Protein AF-A0A3B8VM38-F1 (afdb_monomer)

Mean predicted aligned error: 3.73 Å

Sequence (65 aa):
IYPAIDIYKSGTRKEELFVPDEEREKVVLLRRYLTSMNPMEAVDFVLDKMKGTRNNREFLISMNQ

Nearest PDB structures (foldseek):
  6xav-assembly1_A  TM=9.715E-01  e=2.398E-03  Escherichia coli K-12
  6xas-assembly1_A  TM=9.731E-01  e=3.722E-03  Escherichia coli K-12
  6xav-assembly1_B  TM=9.701E-01  e=3.722E-03  Escherichia coli K-12
  6xav-assembly1_C  TM=9.671E-01  e=4.493E-03  Escherichia coli K-12
  6xav-assembly1_E  TM=9.640E-01  e=6.151E-03  Escherichia coli K-12

Structure (mmCIF, N/CA/C/O backbone):
data_AF-A0A3B8VM38-F1
#
_entry.id   AF-A0A3B8VM38-F1
#
loop_
_atom_site.group_PDB
_atom_site.id
_atom_site.type_symbol
_atom_site.label_atom_id
_atom_site.label_alt_id
_atom_site.label_comp_id
_atom_site.label_asym_id
_atom_site.label_entity_id
_atom_site.label_seq_id
_atom_site.pdbx_PDB_ins_code
_atom_site.Cartn_x
_atom_site.Cartn_y
_atom_site.Cartn_z
_atom_site.occupancy
_atom_site.B_iso_or_equiv
_atom_site.auth_seq_id
_atom_site.auth_comp_id
_atom_site.auth_asym_id
_atom_site.auth_atom_id
_atom_site.pdbx_PDB_model_num
ATOM 1 N N . ILE A 1 1 ? -11.473 -11.331 5.674 1.00 68.00 1 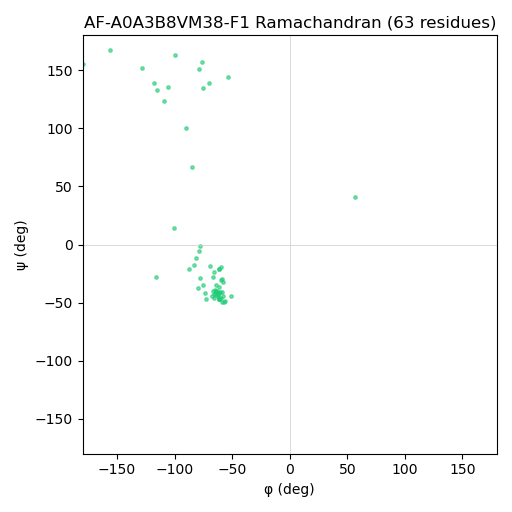ILE A N 1
ATOM 2 C CA . ILE A 1 1 ? -11.016 -9.992 5.236 1.00 68.00 1 ILE A CA 1
ATOM 3 C C . ILE A 1 1 ? -11.000 -9.986 3.713 1.00 68.00 1 ILE A C 1
ATOM 5 O O . ILE A 1 1 ? -10.533 -10.957 3.128 1.00 68.00 1 ILE A O 1
ATOM 9 N N . TYR A 1 2 ? -11.595 -8.971 3.084 1.00 82.44 2 TYR A N 1
ATOM 10 C CA . TYR A 1 2 ? -11.545 -8.756 1.635 1.00 82.44 2 TYR A CA 1
ATOM 11 C C . TYR A 1 2 ? -10.852 -7.410 1.379 1.00 82.44 2 TYR A C 1
ATOM 13 O O . TYR A 1 2 ? -11.158 -6.461 2.104 1.00 82.44 2 TYR A O 1
ATOM 21 N N . PRO A 1 3 ? -9.971 -7.296 0.370 1.00 84.69 3 PRO A N 1
ATOM 22 C CA . PRO A 1 3 ? -9.594 -8.314 -0.615 1.00 84.69 3 PRO A CA 1
ATOM 23 C C . PRO A 1 3 ? -8.596 -9.350 -0.068 1.00 84.69 3 PRO A C 1
ATOM 25 O O . PRO A 1 3 ? -7.795 -9.058 0.815 1.00 84.69 3 PRO A O 1
ATOM 28 N N . ALA A 1 4 ? -8.646 -10.576 -0.599 1.00 87.75 4 ALA A N 1
ATOM 29 C CA . ALA A 1 4 ? -7.764 -11.677 -0.199 1.00 87.75 4 ALA A CA 1
ATOM 30 C C . ALA A 1 4 ? -6.427 -11.621 -0.965 1.00 87.75 4 ALA A C 1
ATOM 32 O O . ALA A 1 4 ? -6.154 -12.462 -1.820 1.00 87.75 4 ALA A O 1
ATOM 33 N N . ILE A 1 5 ? -5.628 -10.583 -0.704 1.00 87.12 5 ILE A N 1
ATOM 34 C CA . ILE A 1 5 ? -4.352 -10.323 -1.388 1.00 87.12 5 ILE A CA 1
ATOM 35 C C . ILE A 1 5 ? -3.183 -10.653 -0.459 1.00 87.12 5 ILE A C 1
ATOM 37 O O . ILE A 1 5 ? -3.161 -10.241 0.696 1.00 87.12 5 ILE A O 1
ATOM 41 N N . ASP A 1 6 ? -2.176 -11.344 -0.992 1.00 88.50 6 ASP A N 1
ATOM 42 C CA . ASP A 1 6 ? -0.880 -11.519 -0.332 1.00 88.50 6 ASP A CA 1
ATOM 43 C C . ASP A 1 6 ? 0.055 -10.376 -0.757 1.00 88.50 6 ASP A C 1
ATOM 45 O O . ASP A 1 6 ? 0.604 -10.383 -1.863 1.00 88.50 6 ASP A O 1
ATOM 49 N N . ILE A 1 7 ? 0.206 -9.361 0.099 1.00 87.56 7 ILE A N 1
ATOM 50 C CA . ILE A 1 7 ? 0.976 -8.140 -0.200 1.00 87.56 7 ILE A CA 1
ATOM 51 C C . ILE A 1 7 ? 2.465 -8.450 -0.422 1.00 87.56 7 ILE A C 1
ATOM 53 O O . ILE A 1 7 ? 3.110 -7.829 -1.271 1.00 87.56 7 ILE A O 1
ATOM 57 N N . TYR A 1 8 ? 3.013 -9.432 0.297 1.00 88.25 8 TYR A N 1
ATOM 58 C CA . TYR A 1 8 ? 4.435 -9.766 0.225 1.00 88.25 8 TYR A CA 1
ATOM 59 C C . TYR A 1 8 ? 4.785 -10.531 -1.048 1.00 88.25 8 TYR A C 1
ATOM 61 O O . TYR A 1 8 ? 5.865 -10.329 -1.601 1.00 88.25 8 TYR A O 1
ATOM 69 N N . LYS A 1 9 ? 3.874 -11.382 -1.537 1.00 89.81 9 LYS A N 1
ATOM 70 C CA . LYS A 1 9 ? 4.073 -12.133 -2.789 1.00 89.81 9 LYS A CA 1
ATOM 71 C C . LYS A 1 9 ? 3.619 -11.384 -4.037 1.00 89.81 9 LYS A C 1
ATOM 73 O O . LYS A 1 9 ? 4.057 -11.719 -5.134 1.00 89.81 9 LYS A O 1
ATOM 78 N N . SER A 1 10 ? 2.746 -10.393 -3.892 1.00 90.94 10 SER A N 1
ATOM 79 C CA . SER A 1 10 ? 2.281 -9.582 -5.017 1.00 90.94 10 SER A CA 1
ATOM 80 C C . SER A 1 10 ? 3.362 -8.593 -5.442 1.00 90.94 10 SER A C 1
ATOM 82 O O . SER A 1 10 ? 3.932 -7.903 -4.601 1.00 90.94 10 SER A O 1
ATOM 84 N N . GLY A 1 11 ? 3.613 -8.465 -6.741 1.00 89.81 11 GLY A N 1
ATOM 85 C CA . GLY A 1 11 ? 4.547 -7.492 -7.306 1.00 89.81 11 GLY A CA 1
ATOM 86 C C . GLY A 1 11 ? 4.591 -7.594 -8.828 1.00 89.81 11 GLY A C 1
ATOM 87 O O . GLY A 1 11 ? 4.292 -8.649 -9.389 1.00 89.81 11 GLY A O 1
ATOM 88 N N . THR A 1 12 ? 4.966 -6.503 -9.493 1.00 92.12 12 THR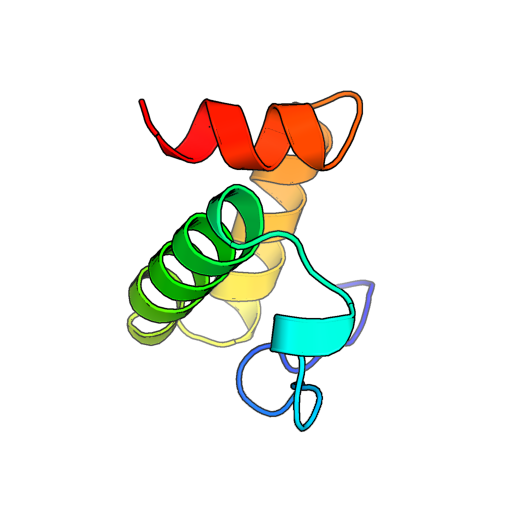 A N 1
ATOM 89 C CA . THR A 1 12 ? 5.026 -6.431 -10.959 1.00 92.12 12 THR A CA 1
ATOM 90 C C . THR A 1 12 ? 6.467 -6.220 -11.403 1.00 92.12 12 THR A C 1
ATOM 92 O O . THR A 1 12 ? 7.178 -5.371 -10.873 1.00 92.12 12 THR A O 1
ATOM 95 N N . ARG A 1 13 ? 6.927 -6.995 -12.391 1.00 93.56 13 ARG A N 1
ATOM 96 C CA . ARG A 1 13 ? 8.264 -6.802 -12.971 1.00 93.56 13 ARG A CA 1
ATOM 97 C C . ARG A 1 13 ? 8.297 -5.508 -13.779 1.00 93.56 13 ARG A C 1
ATOM 99 O O . ARG A 1 13 ? 7.383 -5.267 -14.562 1.00 93.56 13 ARG A O 1
ATOM 106 N N . LYS A 1 14 ? 9.396 -4.759 -13.667 1.00 90.62 14 LYS A N 1
ATOM 107 C CA . LYS A 1 14 ? 9.591 -3.464 -14.334 1.00 90.62 14 LYS A CA 1
ATOM 108 C C . LYS A 1 14 ? 8.503 -2.435 -13.993 1.00 90.62 14 LYS A C 1
ATOM 110 O O . LYS A 1 14 ? 8.000 -1.737 -14.875 1.00 90.62 14 LYS A O 1
ATOM 115 N N . GLU A 1 15 ? 8.087 -2.377 -12.727 1.00 91.31 15 GLU A N 1
ATOM 116 C CA . GLU A 1 15 ? 7.053 -1.435 -12.279 1.00 91.31 15 GLU A CA 1
ATOM 117 C C . GLU A 1 15 ? 7.457 0.038 -12.469 1.00 91.31 15 GLU A C 1
ATOM 119 O O . GLU A 1 15 ? 6.587 0.892 -12.619 1.00 91.31 15 GLU A O 1
ATOM 124 N N . GLU A 1 16 ? 8.757 0.327 -12.586 1.00 90.06 16 GLU A N 1
ATOM 125 C CA . GLU A 1 16 ? 9.306 1.645 -12.915 1.00 90.06 16 GLU A CA 1
ATOM 126 C C . GLU A 1 16 ? 8.845 2.210 -14.267 1.00 90.06 16 GLU A C 1
ATOM 128 O O . GLU A 1 16 ? 8.922 3.414 -14.478 1.00 90.06 16 GLU A O 1
ATOM 133 N N . LEU A 1 17 ? 8.343 1.368 -15.178 1.00 92.25 17 LEU A N 1
ATOM 134 C CA . LEU A 1 17 ? 7.813 1.815 -16.472 1.00 92.25 17 LEU A CA 1
ATOM 135 C C . LEU A 1 17 ? 6.356 2.293 -16.398 1.00 92.25 17 LEU A C 1
ATOM 137 O O . LEU A 1 17 ? 5.884 2.951 -17.322 1.00 92.25 17 LEU A O 1
ATOM 141 N N . PHE A 1 18 ? 5.636 1.928 -15.335 1.00 90.44 18 PHE A N 1
ATOM 142 C CA . PHE A 1 18 ? 4.199 2.184 -15.190 1.00 90.44 18 PHE A CA 1
ATOM 143 C C . PHE A 1 18 ? 3.879 3.117 -14.024 1.00 90.44 18 PHE A C 1
ATOM 145 O O . PHE A 1 18 ? 2.864 3.811 -14.060 1.00 90.44 18 PHE A O 1
ATOM 152 N N . VAL A 1 19 ? 4.723 3.124 -12.993 1.00 91.44 19 VAL A N 1
ATOM 153 C CA . VAL A 1 19 ? 4.532 3.917 -11.780 1.00 91.44 19 VAL A CA 1
ATOM 154 C C . VAL A 1 19 ? 5.555 5.055 -11.762 1.00 91.44 19 VAL A C 1
ATOM 156 O O . VAL A 1 19 ? 6.756 4.771 -11.817 1.00 91.44 19 VAL A O 1
ATOM 159 N N . PRO A 1 20 ? 5.115 6.325 -11.657 1.00 93.31 20 PRO A N 1
ATOM 160 C CA . PRO A 1 20 ? 6.018 7.463 -11.516 1.00 93.31 20 PRO A CA 1
ATOM 161 C C . PRO A 1 20 ? 6.986 7.283 -10.342 1.00 93.31 20 PRO A C 1
ATOM 163 O O . PRO A 1 20 ? 6.599 6.764 -9.293 1.00 93.31 20 PRO A O 1
ATOM 166 N N . ASP A 1 21 ? 8.225 7.757 -10.499 1.00 90.12 21 ASP A N 1
ATOM 167 C CA . ASP A 1 21 ? 9.295 7.596 -9.502 1.00 90.12 21 ASP A CA 1
ATOM 168 C C . ASP A 1 21 ? 8.862 8.036 -8.091 1.00 90.12 21 ASP A C 1
ATOM 170 O O . ASP A 1 21 ? 9.056 7.298 -7.125 1.00 90.12 21 ASP A O 1
ATOM 174 N N . GLU A 1 22 ? 8.183 9.183 -7.986 1.00 88.69 22 GLU A N 1
ATOM 175 C CA . GLU A 1 22 ? 7.701 9.744 -6.716 1.00 88.69 22 GLU A CA 1
ATOM 176 C C . GLU A 1 22 ? 6.696 8.842 -5.983 1.00 88.69 22 GLU A C 1
ATOM 178 O O . GLU A 1 22 ? 6.677 8.784 -4.752 1.00 88.69 22 GLU A O 1
ATOM 183 N N . GLU A 1 23 ? 5.820 8.153 -6.719 1.00 90.19 23 GLU A N 1
ATOM 184 C CA . GLU A 1 23 ? 4.855 7.221 -6.128 1.00 90.19 23 GLU A CA 1
ATOM 185 C C . GLU A 1 23 ? 5.523 5.886 -5.805 1.00 90.19 23 GLU A C 1
ATOM 187 O O . GLU A 1 23 ? 5.256 5.297 -4.754 1.00 90.19 23 GLU A O 1
ATOM 192 N N . ARG A 1 24 ? 6.445 5.436 -6.663 1.00 91.31 24 ARG A N 1
ATOM 193 C CA . ARG A 1 24 ? 7.182 4.187 -6.468 1.00 91.31 24 ARG A CA 1
ATOM 194 C C . ARG A 1 24 ? 7.979 4.206 -5.168 1.00 91.31 24 ARG A C 1
ATOM 196 O O . ARG A 1 24 ? 7.912 3.242 -4.409 1.00 91.31 24 ARG A O 1
ATOM 203 N N . GLU A 1 25 ? 8.700 5.286 -4.876 1.00 90.44 25 GLU A N 1
ATOM 204 C CA . GLU A 1 25 ? 9.475 5.402 -3.632 1.00 90.44 25 GLU A CA 1
ATOM 205 C C . GLU A 1 25 ? 8.593 5.267 -2.384 1.00 90.44 25 GLU A C 1
ATOM 207 O O . GLU A 1 25 ? 8.942 4.545 -1.444 1.00 90.44 25 GLU A O 1
ATOM 212 N N . LYS A 1 26 ? 7.402 5.876 -2.407 1.00 90.75 26 LYS A N 1
ATOM 213 C CA . LYS A 1 26 ? 6.418 5.783 -1.318 1.00 90.75 26 LYS A CA 1
ATOM 214 C C . LYS A 1 26 ? 5.882 4.365 -1.156 1.00 90.75 26 LYS A C 1
ATOM 216 O O . LYS A 1 26 ? 5.789 3.868 -0.035 1.00 90.75 26 LYS A O 1
ATOM 221 N N . VAL A 1 27 ? 5.577 3.683 -2.261 1.00 91.44 27 VAL A N 1
ATOM 222 C CA . VAL A 1 27 ? 5.127 2.281 -2.241 1.00 91.44 27 VAL A CA 1
ATOM 223 C C . VAL A 1 27 ? 6.221 1.355 -1.702 1.00 91.44 27 VAL A C 1
ATOM 225 O O . VAL A 1 27 ? 5.928 0.451 -0.918 1.00 91.44 27 VAL A O 1
ATOM 228 N N . VAL A 1 28 ? 7.488 1.585 -2.060 1.00 90.12 28 VAL A N 1
ATOM 229 C CA . VAL A 1 28 ? 8.626 0.816 -1.530 1.00 90.12 28 VAL A CA 1
ATOM 230 C C . VAL A 1 28 ? 8.784 1.033 -0.024 1.00 90.12 28 VAL A C 1
ATOM 232 O O . VAL A 1 28 ? 8.984 0.062 0.709 1.00 90.12 28 VAL A O 1
ATOM 235 N N . LEU A 1 29 ? 8.669 2.275 0.454 1.00 89.94 29 LEU A N 1
ATOM 236 C CA . LEU A 1 29 ? 8.716 2.581 1.885 1.00 89.94 29 LEU A CA 1
ATOM 237 C C . LEU A 1 29 ? 7.569 1.899 2.641 1.00 89.94 29 LEU A C 1
ATOM 239 O O . LEU A 1 29 ? 7.815 1.228 3.644 1.00 89.94 29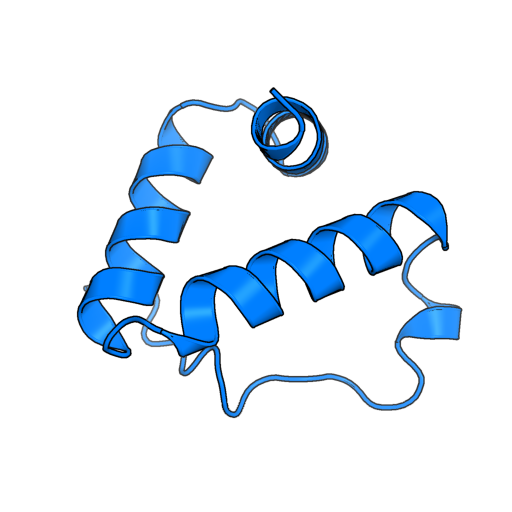 LEU A O 1
ATOM 243 N N . LEU A 1 30 ? 6.343 1.996 2.116 1.00 90.88 30 LEU A N 1
ATOM 244 C CA . LEU A 1 30 ? 5.173 1.314 2.664 1.00 90.88 30 LEU A CA 1
ATOM 245 C C . LEU A 1 30 ? 5.416 -0.196 2.756 1.00 90.88 30 LEU A C 1
ATOM 247 O O . LEU A 1 30 ? 5.222 -0.788 3.813 1.00 90.88 30 LEU A O 1
ATOM 251 N N . ARG A 1 31 ? 5.913 -0.826 1.686 1.00 90.56 31 ARG A N 1
ATOM 252 C CA . ARG A 1 31 ? 6.239 -2.259 1.693 1.00 90.56 31 ARG A CA 1
ATOM 253 C C . ARG A 1 31 ? 7.246 -2.616 2.778 1.00 90.56 31 ARG A C 1
ATOM 255 O O . ARG A 1 31 ? 7.025 -3.594 3.480 1.00 90.56 31 ARG A O 1
ATOM 262 N N . ARG A 1 32 ? 8.313 -1.827 2.946 1.00 89.94 32 ARG A N 1
ATOM 263 C CA . ARG A 1 32 ? 9.323 -2.051 3.996 1.00 89.94 32 ARG A CA 1
ATOM 264 C C . ARG A 1 32 ? 8.724 -1.969 5.397 1.00 89.94 32 ARG A C 1
ATOM 266 O O . ARG A 1 32 ? 9.066 -2.796 6.236 1.00 89.94 32 ARG A O 1
ATOM 273 N N . TYR A 1 33 ? 7.834 -1.007 5.635 1.00 89.56 33 TYR A N 1
ATOM 274 C CA . TYR A 1 33 ? 7.131 -0.866 6.909 1.00 89.56 33 TYR A CA 1
ATOM 275 C C . TYR A 1 33 ? 6.267 -2.101 7.212 1.00 89.56 33 TYR A C 1
ATOM 277 O O . TYR A 1 33 ? 6.366 -2.692 8.291 1.00 89.56 33 TYR A O 1
ATOM 285 N N . LEU A 1 34 ? 5.504 -2.559 6.216 1.00 90.81 34 LEU A N 1
ATOM 286 C CA . LEU A 1 34 ? 4.630 -3.725 6.342 1.00 90.81 34 LEU A CA 1
ATOM 287 C C . LEU A 1 34 ? 5.397 -5.040 6.553 1.00 90.81 34 LEU A C 1
ATOM 289 O O . LEU A 1 34 ? 4.828 -5.967 7.117 1.00 90.81 34 LEU A O 1
ATOM 293 N N . THR A 1 35 ? 6.670 -5.159 6.156 1.00 88.94 35 THR A N 1
ATOM 294 C CA . THR A 1 35 ? 7.467 -6.396 6.334 1.00 88.94 35 THR A CA 1
ATOM 295 C C . THR A 1 35 ? 7.645 -6.809 7.801 1.00 88.94 35 THR A C 1
ATOM 297 O O . THR A 1 35 ? 7.933 -7.969 8.077 1.00 88.94 35 THR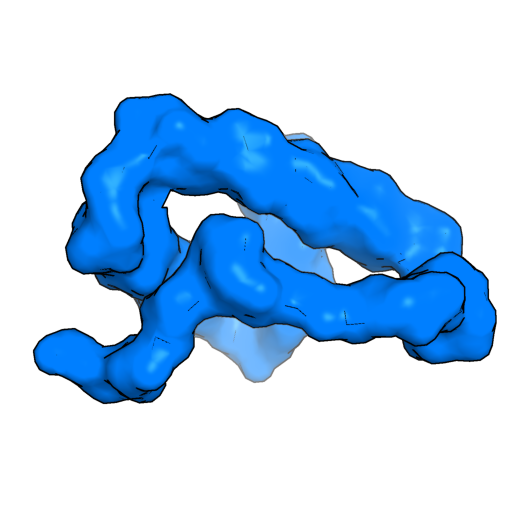 A O 1
ATOM 300 N N . SER A 1 36 ? 7.478 -5.879 8.745 1.00 87.56 36 SER A N 1
ATOM 301 C CA . SER A 1 36 ? 7.543 -6.164 10.187 1.00 87.56 36 SER A CA 1
ATOM 302 C C . SER A 1 36 ? 6.247 -6.741 10.776 1.00 87.56 36 SER A C 1
ATOM 304 O O . SER A 1 36 ? 6.257 -7.219 11.908 1.00 87.56 36 SER A O 1
ATOM 306 N N . MET A 1 37 ? 5.147 -6.701 10.020 1.00 91.25 37 MET A N 1
ATOM 307 C CA . MET A 1 37 ? 3.814 -7.135 10.446 1.00 91.25 37 MET A CA 1
ATOM 308 C C . MET A 1 37 ? 3.495 -8.537 9.925 1.00 91.25 37 MET A C 1
ATOM 310 O O . MET A 1 37 ? 4.125 -9.028 8.987 1.00 91.25 37 MET A O 1
ATOM 314 N N . ASN A 1 38 ? 2.483 -9.186 10.505 1.00 91.12 38 ASN A N 1
ATOM 315 C CA . ASN A 1 38 ? 1.935 -10.394 9.893 1.00 91.12 38 ASN A CA 1
ATOM 316 C C . ASN A 1 38 ? 1.033 -10.038 8.682 1.00 91.12 38 ASN A C 1
ATOM 318 O O . ASN A 1 38 ? 0.513 -8.922 8.607 1.00 91.12 38 ASN A O 1
ATOM 322 N N . PRO A 1 39 ? 0.809 -10.963 7.724 1.00 89.00 39 PRO A N 1
ATOM 323 C CA . PRO A 1 39 ? 0.026 -10.666 6.521 1.00 89.00 39 PRO A CA 1
ATOM 324 C C . PRO A 1 39 ? -1.402 -10.174 6.774 1.00 89.00 39 PRO A 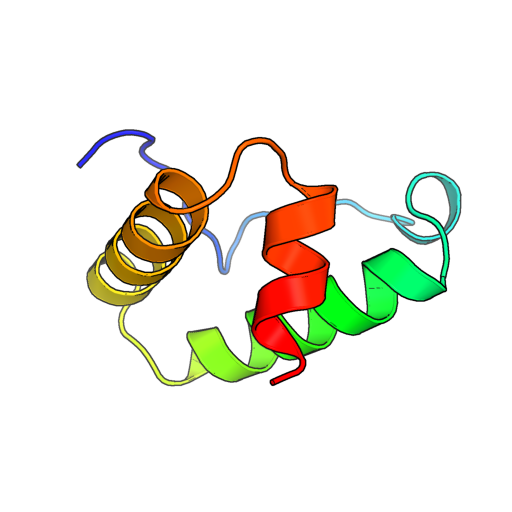C 1
ATOM 326 O O . PRO A 1 39 ? -1.904 -9.375 5.988 1.00 89.00 39 PRO A O 1
ATOM 329 N N . MET A 1 40 ? -2.063 -10.633 7.842 1.00 89.44 40 MET A N 1
ATOM 330 C CA . MET A 1 40 ? -3.425 -10.184 8.156 1.00 89.44 40 MET A CA 1
ATOM 331 C C . MET A 1 40 ? -3.428 -8.750 8.689 1.00 89.44 40 MET A C 1
ATOM 333 O O . MET A 1 40 ? -4.172 -7.917 8.180 1.00 89.44 40 MET A O 1
ATOM 337 N N . GLU A 1 41 ? -2.541 -8.442 9.634 1.00 90.38 41 GLU A N 1
ATOM 338 C CA . GLU A 1 41 ? -2.355 -7.099 10.189 1.00 90.38 41 GLU A CA 1
ATOM 339 C C . GLU A 1 41 ? -1.941 -6.094 9.120 1.00 90.38 41 GLU A C 1
ATOM 341 O O . GLU A 1 41 ? -2.455 -4.980 9.096 1.00 90.38 41 GLU A O 1
ATOM 346 N N . ALA A 1 42 ? -1.056 -6.485 8.200 1.00 91.25 42 ALA A N 1
ATOM 347 C CA . ALA A 1 42 ? -0.629 -5.621 7.108 1.00 91.25 42 ALA A CA 1
ATOM 348 C C . ALA A 1 42 ? -1.799 -5.235 6.190 1.00 91.25 42 ALA A C 1
ATOM 350 O O . ALA A 1 42 ? -1.929 -4.071 5.808 1.00 91.25 42 ALA A O 1
ATOM 351 N N . VAL A 1 43 ? -2.666 -6.194 5.845 1.00 91.56 43 VAL A N 1
ATOM 352 C CA . VAL A 1 43 ? -3.856 -5.926 5.023 1.00 91.56 43 VAL A CA 1
ATOM 353 C C . VAL A 1 43 ? -4.841 -5.033 5.774 1.00 91.56 43 VAL A C 1
ATOM 355 O O . VAL A 1 43 ? -5.315 -4.051 5.203 1.00 91.56 43 VAL A O 1
ATOM 358 N N . ASP A 1 44 ? -5.117 -5.322 7.045 1.00 91.50 44 ASP A N 1
ATOM 359 C CA . ASP A 1 44 ? -6.037 -4.515 7.849 1.00 91.50 44 ASP A CA 1
ATOM 360 C C . ASP A 1 44 ? -5.516 -3.086 8.058 1.00 91.50 44 ASP A C 1
ATOM 362 O O . ASP A 1 44 ? -6.280 -2.133 7.911 1.00 91.50 44 ASP A O 1
ATOM 366 N N . PHE A 1 45 ? -4.212 -2.917 8.296 1.00 91.00 45 PHE A N 1
ATOM 367 C CA . PHE A 1 45 ? -3.564 -1.609 8.396 1.00 91.00 45 PHE A CA 1
ATOM 368 C C . PHE A 1 45 ? -3.733 -0.794 7.111 1.00 91.00 45 PHE A C 1
ATOM 370 O O . PHE A 1 45 ? -4.148 0.366 7.154 1.00 91.00 45 PHE A O 1
ATOM 377 N N . VAL A 1 46 ? -3.435 -1.394 5.953 1.00 91.12 46 VAL A N 1
ATOM 378 C CA . VAL A 1 46 ? -3.566 -0.706 4.661 1.00 91.12 46 VAL A CA 1
ATOM 379 C C . VAL A 1 46 ? -5.024 -0.327 4.407 1.00 91.12 46 VAL A C 1
ATOM 381 O O . VAL A 1 46 ? -5.301 0.810 4.025 1.00 91.12 46 VAL A O 1
ATOM 384 N N . LEU A 1 47 ? -5.967 -1.237 4.660 1.00 91.56 47 LEU A N 1
ATOM 385 C CA . LEU A 1 47 ? -7.393 -0.969 4.478 1.00 91.56 47 LEU A CA 1
ATOM 386 C C . LEU A 1 47 ? -7.901 0.146 5.394 1.00 91.56 47 LEU A C 1
ATOM 388 O O . LEU A 1 47 ? -8.692 0.976 4.946 1.00 91.56 47 LEU A O 1
ATOM 392 N N . ASP A 1 48 ? -7.462 0.183 6.650 1.00 91.75 48 ASP A N 1
ATOM 393 C CA . ASP A 1 48 ? -7.827 1.236 7.598 1.00 91.75 48 ASP A CA 1
ATOM 394 C C . ASP A 1 48 ? -7.353 2.614 7.117 1.00 91.75 48 ASP A C 1
ATOM 396 O O . ASP A 1 48 ? -8.138 3.561 7.034 1.00 91.75 48 ASP A O 1
ATOM 400 N N . LYS A 1 49 ? -6.096 2.708 6.668 1.00 90.44 49 LYS A N 1
ATOM 401 C CA . LYS A 1 49 ? -5.549 3.957 6.122 1.00 90.44 49 LYS A CA 1
ATOM 402 C C . LYS A 1 49 ? -6.211 4.376 4.815 1.00 90.44 49 LYS A C 1
ATOM 404 O O . LYS A 1 49 ? -6.500 5.558 4.640 1.00 90.44 49 LYS A O 1
ATOM 409 N N . MET A 1 50 ? -6.502 3.434 3.918 1.00 92.25 50 MET A N 1
ATOM 410 C CA . MET A 1 50 ? -7.179 3.735 2.654 1.00 92.25 50 MET A CA 1
ATOM 411 C C . MET A 1 50 ? -8.606 4.250 2.874 1.00 92.25 50 MET A C 1
ATOM 413 O O . MET A 1 50 ? -9.007 5.196 2.199 1.00 92.25 50 MET A O 1
ATOM 417 N N . LYS A 1 51 ? -9.354 3.693 3.840 1.00 91.50 51 LYS A N 1
ATOM 418 C CA . LYS A 1 51 ? -10.719 4.147 4.181 1.00 91.50 51 LYS A CA 1
ATOM 419 C C . LYS A 1 51 ? -10.779 5.615 4.607 1.00 91.50 51 LYS A C 1
ATOM 421 O O . LYS A 1 51 ? -11.800 6.260 4.389 1.00 91.50 51 LYS A O 1
ATOM 426 N N . GLY A 1 52 ? -9.706 6.135 5.202 1.00 87.94 52 GLY A N 1
ATOM 427 C CA . GLY A 1 52 ? -9.591 7.536 5.611 1.00 87.94 52 GLY A CA 1
ATOM 428 C C . GLY A 1 52 ? -9.286 8.513 4.472 1.00 87.94 52 GLY A C 1
ATOM 429 O O . GLY A 1 52 ? -9.176 9.708 4.728 1.00 87.94 52 GLY A O 1
ATOM 430 N N . THR A 1 53 ? -9.133 8.037 3.233 1.00 93.75 53 THR A N 1
ATOM 431 C CA . THR A 1 53 ? -8.719 8.859 2.087 1.00 93.75 53 THR A CA 1
ATOM 432 C C . THR A 1 53 ? -9.659 8.701 0.904 1.00 93.75 53 THR A C 1
ATOM 434 O O . THR A 1 53 ? -10.276 7.654 0.710 1.00 93.75 53 THR A O 1
ATOM 437 N N . ARG A 1 54 ? -9.767 9.739 0.071 1.00 92.88 54 ARG A N 1
ATOM 438 C CA . ARG A 1 54 ? -10.642 9.708 -1.104 1.00 92.88 54 ARG A CA 1
ATOM 439 C C . ARG A 1 54 ? -10.037 8.912 -2.259 1.00 92.88 54 ARG A C 1
ATOM 441 O O . ARG A 1 54 ? -10.770 8.417 -3.111 1.00 92.88 54 ARG A O 1
ATOM 448 N N . ASN A 1 55 ? -8.709 8.856 -2.353 1.00 93.88 55 ASN A N 1
ATOM 449 C CA . ASN A 1 55 ? -7.999 8.174 -3.433 1.00 93.88 55 ASN A CA 1
ATOM 450 C C . ASN A 1 55 ? -6.574 7.764 -3.023 1.00 93.88 55 ASN A C 1
ATOM 452 O O . ASN A 1 55 ? -6.025 8.251 -2.037 1.00 93.88 55 ASN A O 1
ATOM 456 N N . ASN A 1 56 ? -5.948 6.917 -3.845 1.00 91.25 56 ASN A N 1
ATOM 457 C CA . ASN A 1 56 ? -4.601 6.393 -3.596 1.00 91.25 56 ASN A 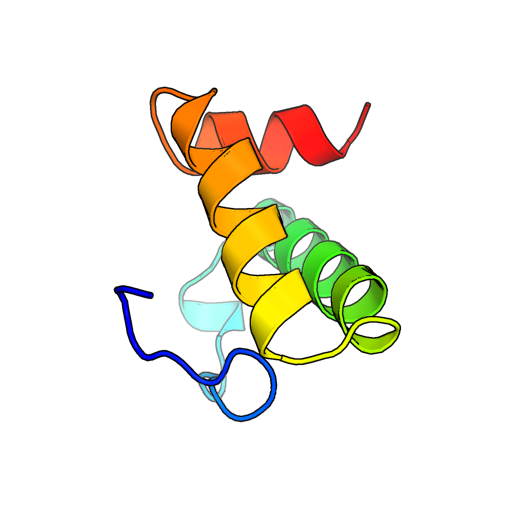CA 1
ATOM 458 C C . ASN A 1 56 ? -3.526 7.485 -3.503 1.00 91.25 56 ASN A C 1
ATOM 460 O O . ASN A 1 56 ? -2.557 7.322 -2.770 1.00 91.25 56 ASN A O 1
ATOM 464 N N . ARG A 1 57 ? -3.687 8.605 -4.219 1.00 90.31 57 ARG A N 1
ATOM 465 C CA . ARG A 1 57 ? -2.717 9.706 -4.176 1.00 90.31 57 ARG A CA 1
ATOM 466 C C . ARG A 1 57 ? -2.716 10.379 -2.807 1.00 90.31 57 ARG A C 1
ATOM 468 O O . ARG A 1 57 ? -1.654 10.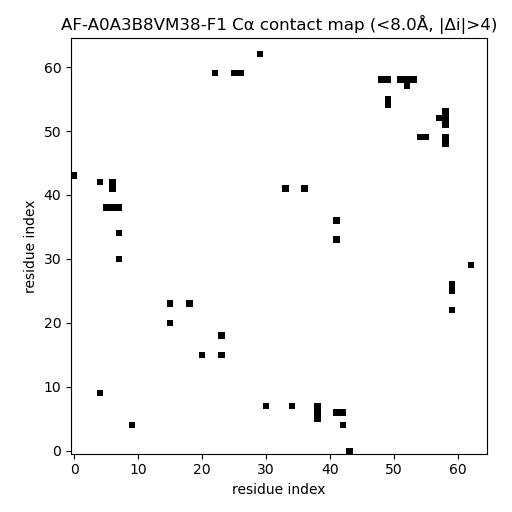633 -2.252 1.00 90.31 57 ARG A O 1
ATOM 4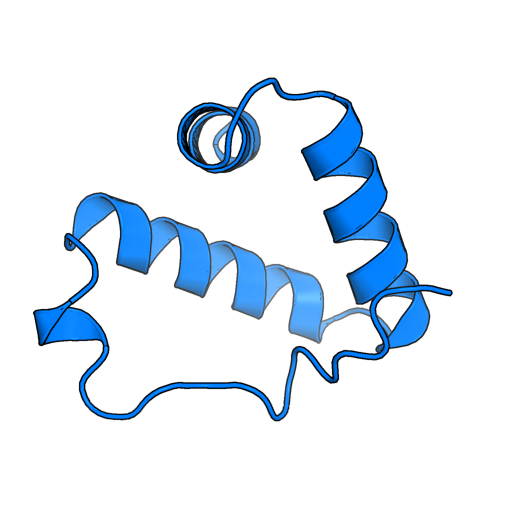75 N N . GLU A 1 58 ? -3.898 10.628 -2.256 1.00 90.6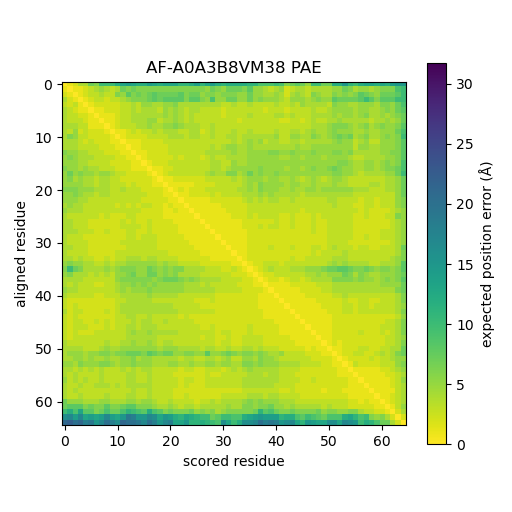9 58 GLU A N 1
ATOM 476 C CA . GLU A 1 58 ? -4.072 11.161 -0.905 1.00 90.69 58 GLU A CA 1
ATOM 477 C C . GLU A 1 58 ? -3.549 10.186 0.158 1.00 90.69 58 GLU A C 1
ATOM 479 O O . GLU A 1 58 ? -2.829 10.607 1.059 1.00 90.69 58 GLU A O 1
ATOM 484 N N . PHE A 1 59 ? -3.807 8.883 -0.001 1.00 92.56 59 PHE A N 1
ATOM 485 C CA . PHE A 1 59 ? -3.228 7.832 0.845 1.00 92.56 59 PHE A CA 1
ATOM 486 C C . PHE A 1 59 ? -1.694 7.840 0.842 1.00 92.56 59 PHE A C 1
ATOM 488 O O . PHE A 1 59 ? -1.069 7.858 1.897 1.00 92.56 59 PHE A O 1
ATOM 495 N N . LEU A 1 60 ? -1.061 7.880 -0.331 1.00 89.56 60 LEU A N 1
ATOM 496 C CA . LEU A 1 60 ? 0.402 7.901 -0.415 1.00 89.56 60 LEU A CA 1
ATOM 497 C C . LEU A 1 60 ? 1.005 9.200 0.143 1.00 89.56 60 LEU A C 1
ATOM 499 O O . LEU A 1 60 ? 2.140 9.192 0.612 1.00 89.56 60 LEU A O 1
ATOM 503 N N . ILE A 1 61 ? 0.278 10.320 0.096 1.00 87.31 61 ILE A N 1
ATOM 504 C CA . ILE A 1 61 ? 0.710 11.586 0.709 1.00 87.31 61 ILE A CA 1
ATOM 505 C C . ILE A 1 61 ? 0.588 11.528 2.237 1.00 87.31 61 ILE A C 1
ATOM 507 O O . ILE A 1 61 ? 1.505 11.975 2.923 1.00 87.31 61 ILE A O 1
ATOM 511 N N . SER A 1 62 ? -0.497 10.962 2.776 1.00 84.44 62 SER A N 1
ATOM 512 C CA . SER A 1 62 ? -0.740 10.915 4.225 1.00 84.44 62 SER A CA 1
ATOM 513 C C . SER A 1 62 ? 0.217 9.993 4.987 1.00 84.44 62 SER A C 1
ATOM 515 O O . SER A 1 62 ? 0.378 10.149 6.191 1.00 84.44 62 SER A O 1
ATOM 517 N N . MET A 1 63 ? 0.894 9.071 4.296 1.00 76.94 63 MET A N 1
ATOM 518 C CA . MET A 1 63 ? 1.930 8.203 4.878 1.00 76.94 63 MET A CA 1
ATOM 519 C C . MET A 1 63 ? 3.292 8.877 5.060 1.00 76.94 63 MET A C 1
ATOM 521 O O . MET A 1 63 ? 4.197 8.269 5.624 1.00 76.94 63 MET A O 1
ATOM 525 N N . ASN A 1 64 ? 3.437 10.116 4.589 1.00 63.22 64 ASN A N 1
ATOM 526 C CA . ASN A 1 64 ? 4.657 10.908 4.718 1.00 63.22 64 ASN A CA 1
ATOM 527 C C . ASN A 1 64 ? 4.576 11.949 5.855 1.00 63.22 64 ASN A C 1
ATOM 529 O O . ASN A 1 64 ? 5.376 12.886 5.872 1.00 63.22 64 ASN A O 1
ATOM 533 N N . GLN A 1 65 ? 3.584 11.818 6.746 1.00 51.75 65 GLN A N 1
ATOM 534 C CA . GLN A 1 65 ? 3.432 12.602 7.976 1.00 51.75 65 GLN A CA 1
ATOM 535 C C . GLN A 1 65 ? 3.786 11.778 9.210 1.00 51.75 65 GLN A C 1
ATOM 537 O O . GLN A 1 65 ? 3.449 10.573 9.232 1.00 51.75 65 GLN A O 1
#

pLDDT: mean 88.66, std 6.79, range [51.75, 93.88]

Foldseek 3Di:
DPPPDQLLPDDDPPCCVVDPPVLVVLVVVLSVVLVVDDRVVSVVVLVVLVVVDPDPVRSSVVSVD

Secondary structure (DSSP, 8-state):
--S---TTT---TTGGGTS-HHHHHHHHHHHHHHTTS-HHHHHHHHHHHHHTSSSHHHHHHHTT-

Radius of gyration: 11.99 Å; Cα contacts (8 Å, |Δi|>4): 27; chains: 1; bounding box: 21×25×27 Å

Solvent-accessible surface area (backbone atoms only — not comparable to full-atom values): 4151 Å² total; per-residue (Å²): 126,84,80,89,70,59,73,87,80,55,82,68,88,71,47,76,83,79,39,57,68,78,58,44,55,47,52,52,52,51,51,60,61,42,69,82,47,56,75,66,58,36,50,52,52,52,51,56,54,45,72,77,35,95,44,71,69,55,35,60,55,62,71,76,108